Protein AF-G4MFT9-F1 (afdb_monomer_lite)

pLDDT: mean 71.08, std 18.22, range [37.6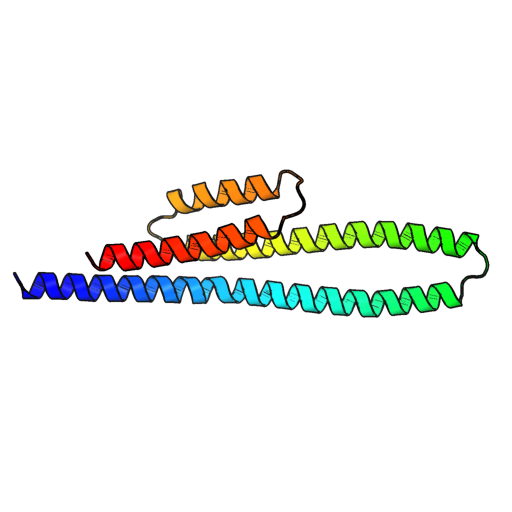6, 96.44]

Structure (mmCIF, N/CA/C/O backbone):
data_AF-G4MFT9-F1
#
_entry.id   AF-G4MFT9-F1
#
loop_
_atom_site.group_PDB
_atom_site.id
_atom_site.type_symbol
_atom_site.label_atom_id
_atom_site.label_alt_id
_atom_site.label_comp_id
_atom_site.label_asym_id
_atom_site.label_entity_id
_atom_site.label_seq_id
_atom_site.pdbx_PDB_ins_code
_atom_site.Cartn_x
_atom_site.Cartn_y
_atom_site.Cartn_z
_atom_site.occupancy
_atom_site.B_iso_or_equiv
_atom_site.auth_seq_id
_atom_site.auth_comp_id
_atom_site.auth_asym_id
_atom_site.auth_atom_id
_atom_site.pdbx_PDB_model_num
ATOM 1 N N . MET A 1 1 ? 21.597 -1.942 -51.784 1.00 54.66 1 MET A N 1
ATOM 2 C CA . MET A 1 1 ? 21.149 -0.752 -51.024 1.00 54.66 1 MET A CA 1
ATOM 3 C C . MET A 1 1 ? 19.691 -0.861 -50.571 1.00 54.66 1 MET A C 1
ATOM 5 O O . MET A 1 1 ? 19.443 -0.579 -49.413 1.00 54.66 1 MET A O 1
ATOM 9 N N . SER A 1 2 ? 18.749 -1.348 -51.395 1.00 59.94 2 SER A N 1
ATOM 10 C CA . SER A 1 2 ? 17.344 -1.551 -50.968 1.00 59.94 2 SER A CA 1
ATOM 11 C C . SER A 1 2 ? 17.140 -2.670 -49.922 1.00 59.94 2 SER A C 1
ATOM 13 O O . SER A 1 2 ? 16.338 -2.505 -49.010 1.00 59.94 2 SER A O 1
ATOM 15 N N . THR A 1 3 ? 17.911 -3.762 -49.975 1.00 60.91 3 THR A N 1
ATOM 16 C CA . THR A 1 3 ? 17.843 -4.862 -48.989 1.00 60.91 3 THR A CA 1
ATOM 17 C C . THR A 1 3 ? 18.332 -4.463 -47.596 1.00 60.91 3 THR A C 1
ATOM 19 O O . THR A 1 3 ? 17.705 -4.809 -46.607 1.00 60.91 3 THR A O 1
ATOM 22 N N . GLN A 1 4 ? 19.395 -3.663 -47.514 1.00 61.78 4 GLN A N 1
ATOM 23 C CA . GLN A 1 4 ? 19.980 -3.231 -46.241 1.00 61.78 4 GLN A CA 1
ATOM 24 C C . GLN A 1 4 ? 19.078 -2.231 -45.492 1.00 61.78 4 GLN A C 1
ATOM 26 O O . GLN A 1 4 ? 18.968 -2.296 -44.272 1.00 61.78 4 GLN A O 1
ATOM 31 N N . ALA A 1 5 ? 18.374 -1.356 -46.223 1.00 65.56 5 ALA A N 1
ATOM 32 C CA . ALA A 1 5 ? 17.348 -0.479 -45.652 1.00 65.56 5 ALA A CA 1
ATOM 33 C C . ALA A 1 5 ? 16.145 -1.279 -45.116 1.00 65.56 5 ALA A C 1
ATOM 35 O O . ALA A 1 5 ? 15.643 -0.995 -44.032 1.00 65.56 5 ALA A O 1
ATOM 36 N N . SER A 1 6 ? 15.730 -2.333 -45.829 1.00 66.19 6 SER A N 1
ATOM 37 C CA . SER A 1 6 ? 14.675 -3.242 -45.363 1.00 66.19 6 SER A CA 1
ATOM 38 C C . SER A 1 6 ? 15.087 -4.035 -44.116 1.00 66.19 6 SER A C 1
ATOM 40 O O . SER A 1 6 ? 14.259 -4.254 -43.238 1.00 66.19 6 SER A O 1
ATOM 42 N N . GLU A 1 7 ? 16.346 -4.465 -44.016 1.00 68.69 7 GLU A N 1
ATOM 43 C CA . GLU A 1 7 ? 16.869 -5.180 -42.842 1.00 68.69 7 GLU A CA 1
ATOM 44 C C . GLU A 1 7 ? 16.948 -4.280 -41.603 1.00 68.69 7 GLU A C 1
ATOM 46 O O . GLU A 1 7 ? 16.574 -4.714 -40.513 1.00 68.69 7 GLU A O 1
ATOM 51 N N . GLN A 1 8 ? 17.375 -3.021 -41.755 1.00 58.91 8 GLN A N 1
ATOM 52 C CA . GLN A 1 8 ? 17.398 -2.062 -40.645 1.00 58.91 8 GLN A CA 1
ATOM 53 C C . GLN A 1 8 ? 15.995 -1.714 -40.147 1.00 58.91 8 GLN A C 1
ATOM 55 O O . GLN A 1 8 ? 15.782 -1.665 -38.939 1.00 58.91 8 GLN A O 1
ATOM 60 N N . PHE A 1 9 ? 15.029 -1.559 -41.052 1.00 64.19 9 PHE A N 1
ATOM 61 C CA . PHE A 1 9 ? 13.630 -1.321 -40.697 1.00 64.19 9 PHE A CA 1
ATOM 62 C C . PHE A 1 9 ? 13.015 -2.495 -39.917 1.00 64.19 9 PHE A C 1
ATOM 64 O O . PHE A 1 9 ? 12.380 -2.307 -38.881 1.00 64.19 9 PHE A O 1
ATOM 71 N N . VAL A 1 10 ? 13.257 -3.732 -40.366 1.00 71.06 10 VAL A N 1
ATOM 72 C CA . VAL A 1 10 ? 12.796 -4.936 -39.653 1.00 71.06 10 VAL A CA 1
ATOM 73 C C . VAL A 1 10 ? 13.482 -5.075 -38.288 1.00 71.06 10 VAL A C 1
ATOM 75 O O . VAL A 1 10 ? 12.828 -5.423 -37.305 1.00 71.06 10 VAL A O 1
ATOM 78 N N . ALA A 1 11 ? 14.780 -4.773 -38.197 1.00 64.94 11 ALA A N 1
ATOM 79 C CA . ALA A 1 11 ? 15.509 -4.778 -36.930 1.00 64.94 11 ALA A CA 1
ATOM 80 C C . ALA A 1 11 ? 14.986 -3.711 -35.952 1.00 64.94 11 ALA A C 1
ATOM 82 O O . ALA A 1 11 ? 14.866 -3.992 -34.760 1.00 64.94 11 ALA A O 1
ATOM 83 N N . ALA A 1 12 ? 14.629 -2.524 -36.447 1.00 58.81 12 ALA A N 1
ATOM 84 C CA . ALA A 1 12 ? 14.072 -1.440 -35.644 1.00 58.81 12 ALA A CA 1
ATOM 85 C C . ALA A 1 12 ? 12.676 -1.785 -35.100 1.00 58.81 12 ALA A C 1
ATOM 87 O O . ALA A 1 12 ? 12.434 -1.637 -33.903 1.00 58.81 12 ALA A O 1
ATOM 88 N N . GLN A 1 13 ? 11.789 -2.350 -35.931 1.00 59.62 13 GLN A N 1
ATOM 89 C CA . GLN A 1 13 ? 10.484 -2.838 -35.465 1.00 59.62 13 GLN A CA 1
ATOM 90 C C . GLN A 1 13 ? 10.617 -3.926 -34.398 1.00 59.62 13 GLN A C 1
ATOM 92 O O . GLN A 1 13 ? 9.905 -3.907 -33.395 1.00 59.62 13 GLN A O 1
ATOM 97 N N . LYS A 1 14 ? 11.546 -4.867 -34.596 1.00 64.88 14 LYS A N 1
ATOM 98 C CA . LYS A 1 14 ? 11.808 -5.929 -33.624 1.00 64.88 14 LYS A CA 1
ATOM 99 C C . LYS A 1 14 ? 12.311 -5.360 -32.294 1.00 64.88 14 LYS A C 1
ATOM 101 O O . LYS A 1 14 ? 11.796 -5.747 -31.251 1.00 64.88 14 LYS A O 1
ATOM 106 N N . ALA A 1 15 ? 13.249 -4.415 -32.334 1.00 63.19 15 ALA A N 1
ATOM 107 C CA . ALA A 1 15 ? 13.767 -3.753 -31.140 1.00 63.19 15 ALA A CA 1
ATOM 108 C C . ALA A 1 15 ? 12.680 -2.956 -30.397 1.00 63.19 15 ALA A C 1
ATOM 110 O O . ALA A 1 15 ? 12.626 -2.992 -29.171 1.00 63.19 15 ALA A O 1
ATOM 111 N N . GLY A 1 16 ? 11.779 -2.285 -31.124 1.00 59.53 16 GLY A N 1
ATOM 112 C CA . GLY A 1 16 ? 10.623 -1.609 -30.530 1.00 59.53 16 GLY A CA 1
ATOM 113 C C . GLY A 1 16 ? 9.667 -2.584 -29.837 1.00 59.53 16 GLY A C 1
ATOM 114 O O . GLY A 1 16 ? 9.219 -2.325 -28.721 1.00 59.53 16 GLY A O 1
ATOM 115 N N . LEU A 1 17 ? 9.403 -3.741 -30.454 1.00 62.28 17 LEU A N 1
ATOM 116 C CA . LEU A 1 17 ? 8.569 -4.786 -29.857 1.00 62.28 17 LEU A CA 1
ATOM 117 C C . LEU A 1 17 ? 9.209 -5.369 -28.586 1.00 62.28 17 LEU A C 1
ATOM 119 O O . LEU A 1 17 ? 8.536 -5.519 -27.569 1.00 62.28 17 LEU A O 1
ATOM 123 N N . GLU A 1 18 ? 10.512 -5.660 -28.632 1.00 65.12 18 GLU A N 1
ATOM 124 C CA . GLU A 1 18 ? 11.291 -6.146 -27.485 1.00 65.12 18 GLU A CA 1
ATOM 125 C C . GLU A 1 18 ? 11.317 -5.123 -26.340 1.00 65.12 18 GLU A C 1
ATOM 127 O O . GLU A 1 18 ? 11.171 -5.507 -25.183 1.00 65.12 18 GLU A O 1
ATOM 132 N N . ALA A 1 19 ? 11.412 -3.825 -26.644 1.00 64.25 19 ALA A N 1
ATOM 133 C CA . ALA A 1 19 ? 11.349 -2.765 -25.639 1.00 64.25 19 ALA A CA 1
ATOM 134 C C . ALA A 1 19 ? 9.976 -2.695 -24.947 1.00 64.25 19 ALA A C 1
ATOM 136 O O . ALA A 1 19 ? 9.907 -2.571 -23.724 1.00 64.25 19 ALA A O 1
ATOM 137 N N . VAL A 1 20 ? 8.880 -2.820 -25.706 1.00 61.03 20 VAL A N 1
ATOM 138 C CA . VAL A 1 20 ? 7.518 -2.840 -25.147 1.00 61.03 20 VAL A CA 1
ATOM 139 C C . VAL A 1 20 ? 7.314 -4.065 -24.256 1.00 61.03 20 VAL A C 1
ATOM 141 O O . VAL A 1 20 ? 6.836 -3.928 -23.131 1.00 61.03 20 VAL A O 1
ATOM 144 N N . PHE A 1 21 ? 7.694 -5.259 -24.720 1.00 69.81 21 PHE A N 1
ATOM 145 C CA . PHE A 1 21 ? 7.557 -6.472 -23.911 1.00 69.81 21 PHE A CA 1
ATOM 146 C C . PHE A 1 21 ? 8.458 -6.449 -22.670 1.00 69.81 21 PHE A C 1
ATOM 148 O O . PHE A 1 21 ? 7.970 -6.773 -21.592 1.00 69.81 21 PHE A O 1
ATOM 155 N N . GLY A 1 22 ? 9.703 -5.973 -22.773 1.00 70.81 22 GLY A N 1
ATOM 156 C CA . GLY A 1 22 ? 10.597 -5.814 -21.619 1.00 70.81 22 GLY A CA 1
ATOM 157 C C . GLY A 1 22 ? 10.070 -4.816 -20.579 1.00 70.81 22 GLY A C 1
ATOM 158 O O . GLY A 1 22 ? 10.144 -5.066 -19.373 1.00 70.81 22 GLY A O 1
ATOM 159 N N . PHE A 1 23 ? 9.443 -3.721 -21.026 1.00 70.38 23 PHE A N 1
ATOM 160 C CA . PHE A 1 23 ? 8.735 -2.805 -20.128 1.00 70.38 23 PHE A CA 1
ATOM 161 C C . PHE A 1 23 ? 7.617 -3.528 -19.366 1.00 70.38 23 PHE A C 1
ATOM 163 O O . PHE A 1 23 ? 7.565 -3.451 -18.140 1.00 70.38 23 PHE A O 1
ATOM 170 N N . PHE A 1 24 ? 6.744 -4.262 -20.064 1.00 72.62 24 PHE A N 1
ATOM 171 C CA . PHE A 1 24 ? 5.648 -4.996 -19.423 1.00 72.62 24 PHE A CA 1
ATOM 172 C C . PHE A 1 24 ? 6.139 -6.086 -18.468 1.00 72.62 24 PHE A C 1
ATOM 174 O O . PHE A 1 24 ? 5.598 -6.207 -17.370 1.00 72.62 24 PHE A O 1
ATOM 181 N N . GLU A 1 25 ? 7.165 -6.847 -18.852 1.00 78.44 25 GLU A N 1
ATOM 182 C CA . GLU A 1 25 ? 7.783 -7.868 -17.999 1.00 78.44 25 GLU A CA 1
ATOM 183 C C . GLU A 1 25 ? 8.315 -7.273 -16.692 1.00 78.44 25 GLU A C 1
ATOM 185 O O . GLU A 1 25 ? 8.194 -7.892 -15.638 1.00 78.44 25 GLU A O 1
ATOM 190 N N . THR A 1 26 ? 8.837 -6.047 -16.741 1.00 75.44 26 THR A N 1
ATOM 191 C CA . THR A 1 26 ? 9.360 -5.344 -15.562 1.00 75.44 26 THR A CA 1
ATOM 192 C C . THR A 1 26 ? 8.263 -4.690 -14.728 1.00 75.44 26 THR A C 1
ATOM 194 O O . THR A 1 26 ? 8.317 -4.674 -13.501 1.00 75.44 26 THR A O 1
ATOM 197 N N . ALA A 1 27 ? 7.242 -4.139 -15.379 1.00 74.75 27 ALA A N 1
ATOM 198 C CA . ALA A 1 27 ? 6.222 -3.345 -14.711 1.00 74.75 27 ALA A CA 1
ATOM 199 C C . ALA A 1 27 ? 5.100 -4.204 -14.091 1.00 74.75 27 ALA A C 1
ATOM 201 O O . ALA A 1 27 ? 4.496 -3.805 -13.088 1.00 74.75 27 ALA A O 1
ATOM 202 N N . MET A 1 28 ? 4.836 -5.398 -14.640 1.00 85.50 28 MET A N 1
ATOM 203 C CA . MET A 1 28 ? 3.816 -6.322 -14.123 1.00 85.50 28 MET A CA 1
ATOM 204 C C . MET A 1 28 ? 4.052 -6.754 -12.668 1.00 85.50 28 MET A C 1
ATOM 206 O O . MET A 1 28 ? 3.111 -6.640 -11.880 1.00 85.50 28 MET A O 1
ATOM 210 N N . PRO A 1 29 ? 5.268 -7.152 -12.246 1.00 88.81 29 PRO A N 1
ATOM 211 C CA . PRO A 1 29 ? 5.559 -7.430 -10.838 1.00 88.81 29 PRO A CA 1
ATOM 212 C C . PRO A 1 29 ? 5.206 -6.268 -9.898 1.00 88.81 29 PRO A C 1
ATOM 214 O O . PRO A 1 29 ? 4.675 -6.481 -8.808 1.00 88.81 29 PRO A O 1
ATOM 217 N N . GLY A 1 30 ? 5.430 -5.020 -10.323 1.00 83.69 30 GLY A N 1
ATOM 218 C CA . GLY A 1 30 ? 5.016 -3.831 -9.573 1.00 83.69 30 GLY A CA 1
ATOM 219 C C . GLY A 1 30 ? 3.497 -3.748 -9.380 1.00 83.69 30 GLY A C 1
ATOM 220 O O . GLY A 1 30 ? 3.017 -3.466 -8.279 1.00 83.69 30 GLY A O 1
AT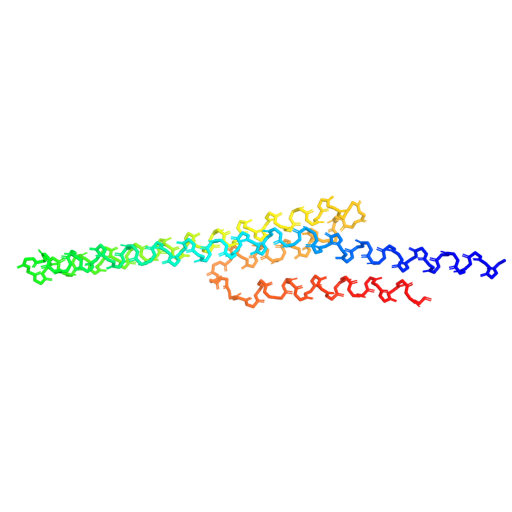OM 221 N N . MET A 1 31 ? 2.722 -4.053 -10.425 1.00 83.06 31 MET A N 1
ATOM 222 C CA . MET A 1 31 ? 1.258 -4.124 -10.334 1.00 83.06 31 MET A CA 1
ATOM 223 C C . MET A 1 31 ? 0.784 -5.258 -9.420 1.00 83.06 31 MET A C 1
ATOM 225 O O . MET A 1 31 ? -0.139 -5.056 -8.628 1.00 83.06 31 MET A O 1
ATOM 229 N N . GLU A 1 32 ? 1.413 -6.430 -9.492 1.00 90.62 32 GLU A N 1
ATOM 230 C CA . GLU A 1 32 ? 1.100 -7.567 -8.621 1.00 90.62 32 GLU A CA 1
ATOM 231 C C . GLU A 1 32 ? 1.321 -7.214 -7.147 1.00 90.62 32 GLU A C 1
ATOM 233 O O . GLU A 1 32 ? 0.424 -7.422 -6.327 1.00 90.62 32 GLU A O 1
ATOM 238 N N . ARG A 1 33 ? 2.453 -6.578 -6.820 1.00 93.56 33 ARG A N 1
ATOM 239 C CA . ARG A 1 33 ? 2.757 -6.096 -5.462 1.00 93.56 33 ARG A CA 1
ATOM 240 C C . ARG A 1 33 ? 1.727 -5.069 -4.973 1.00 93.56 33 ARG A C 1
ATOM 242 O O . ARG A 1 33 ? 1.318 -5.110 -3.813 1.00 93.56 33 ARG A O 1
ATOM 249 N N . LEU A 1 34 ? 1.254 -4.166 -5.839 1.00 85.81 34 LEU A N 1
ATOM 250 C CA . LEU A 1 34 ? 0.197 -3.203 -5.490 1.00 85.81 34 LEU A CA 1
ATOM 251 C C . LEU A 1 34 ? -1.150 -3.881 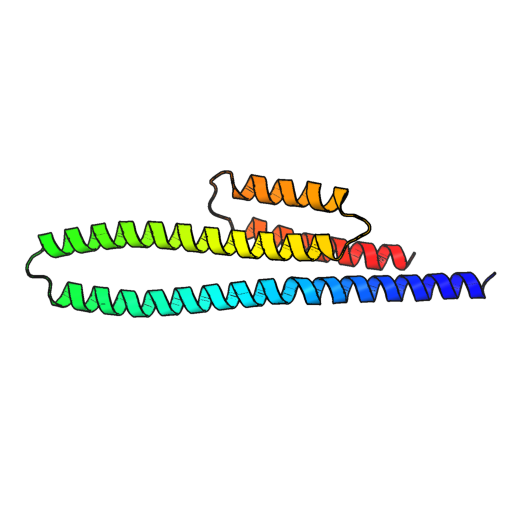-5.219 1.00 85.81 34 LEU A C 1
ATOM 253 O O . LEU A 1 34 ? -1.859 -3.510 -4.277 1.00 85.81 34 LEU A O 1
ATOM 257 N N . LEU A 1 35 ? -1.531 -4.861 -6.038 1.00 92.38 35 LEU A N 1
ATOM 258 C CA . LEU A 1 35 ? -2.747 -5.643 -5.818 1.00 92.38 35 LEU A CA 1
ATOM 259 C C . LEU A 1 35 ? -2.654 -6.431 -4.511 1.00 92.38 35 LEU A C 1
ATOM 261 O O . LEU A 1 35 ? -3.596 -6.417 -3.716 1.00 92.38 35 LEU A O 1
ATOM 265 N N . GLU A 1 36 ? -1.509 -7.062 -4.259 1.00 94.88 36 GLU A N 1
ATOM 266 C CA . GLU A 1 36 ? -1.249 -7.775 -3.016 1.00 94.88 36 GLU A CA 1
ATOM 267 C C . GLU A 1 36 ? -1.374 -6.843 -1.803 1.00 94.88 36 GLU A C 1
ATOM 269 O O . GLU A 1 36 ? -2.105 -7.161 -0.861 1.00 94.88 36 GLU A O 1
ATOM 274 N N . LEU A 1 37 ? -0.755 -5.659 -1.855 1.00 92.56 37 LEU A N 1
ATOM 275 C CA . LEU A 1 37 ? -0.854 -4.644 -0.805 1.00 92.56 37 LEU A CA 1
ATOM 276 C C . LEU A 1 37 ? -2.315 -4.261 -0.515 1.00 92.56 37 LEU A C 1
ATOM 278 O O . LEU A 1 37 ? -2.720 -4.194 0.647 1.00 92.56 37 LEU A O 1
ATOM 282 N N . ASN A 1 38 ? -3.132 -4.056 -1.553 1.00 89.75 38 ASN A N 1
ATOM 283 C CA . ASN A 1 38 ? -4.558 -3.750 -1.399 1.00 89.75 38 ASN A CA 1
ATOM 284 C C . ASN A 1 38 ? -5.325 -4.893 -0.727 1.00 89.75 38 ASN A C 1
ATOM 286 O O . ASN A 1 38 ? -6.105 -4.665 0.201 1.00 89.75 38 ASN A O 1
ATOM 290 N N . VAL A 1 39 ? -5.088 -6.134 -1.156 1.00 96.44 39 VAL A N 1
ATOM 291 C CA . VAL A 1 39 ? -5.724 -7.314 -0.557 1.00 96.44 39 VAL A CA 1
ATOM 292 C C . VAL A 1 39 ? -5.333 -7.454 0.914 1.00 96.44 39 VAL A C 1
ATOM 294 O O . VAL A 1 39 ? -6.196 -7.721 1.756 1.00 96.44 39 VAL A O 1
ATOM 297 N N . GLN A 1 40 ? -4.058 -7.250 1.249 1.00 95.56 40 GLN A N 1
ATOM 298 C CA . GLN A 1 40 ? -3.583 -7.277 2.631 1.00 95.56 40 GLN A CA 1
ATOM 299 C C . GLN A 1 40 ? -4.227 -6.161 3.470 1.00 95.56 40 GLN A C 1
ATOM 301 O O . GLN A 1 40 ? -4.715 -6.436 4.568 1.00 95.56 40 GLN A O 1
ATOM 306 N N . ALA A 1 41 ? -4.322 -4.937 2.942 1.00 92.69 41 ALA A N 1
ATOM 307 C CA . ALA A 1 41 ? -4.963 -3.809 3.620 1.00 92.69 41 ALA A CA 1
ATOM 308 C C . ALA A 1 41 ? -6.457 -4.059 3.897 1.00 92.69 41 ALA A C 1
ATOM 310 O O . ALA A 1 4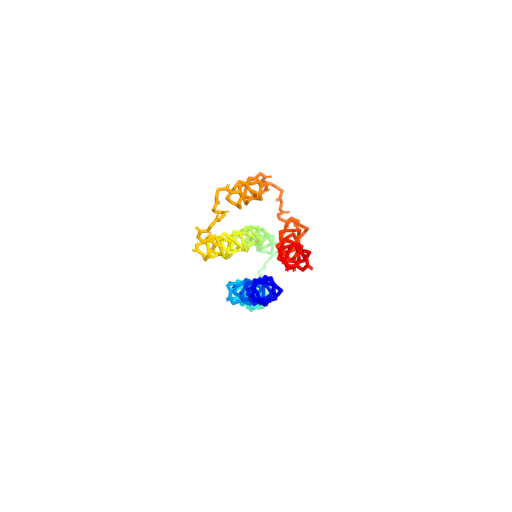1 ? -6.947 -3.775 4.995 1.00 92.69 41 ALA A O 1
ATOM 311 N N . VAL A 1 42 ? -7.181 -4.648 2.940 1.00 93.31 42 VAL A N 1
ATOM 312 C CA . VAL A 1 42 ? -8.592 -5.031 3.115 1.00 93.31 42 VAL A CA 1
ATOM 313 C C . VAL A 1 42 ? -8.734 -6.119 4.179 1.00 93.31 42 VAL A C 1
ATOM 315 O O . VAL A 1 42 ? -9.555 -5.984 5.088 1.00 93.31 42 VAL A O 1
ATOM 318 N N . LYS A 1 43 ? -7.917 -7.178 4.117 1.00 94.88 43 LYS A N 1
ATOM 319 C CA . LYS A 1 43 ? -7.930 -8.257 5.120 1.00 94.88 43 LYS A CA 1
ATOM 320 C C . LYS A 1 43 ? -7.649 -7.725 6.525 1.00 94.88 43 LYS A C 1
ATOM 322 O O . LYS A 1 43 ? -8.375 -8.068 7.461 1.00 94.88 43 LYS A O 1
ATOM 327 N N . ALA A 1 44 ? -6.641 -6.863 6.663 1.00 94.00 44 ALA A N 1
ATOM 328 C CA . ALA A 1 44 ? -6.314 -6.207 7.923 1.00 94.00 44 ALA A CA 1
ATOM 329 C C . ALA A 1 44 ? -7.504 -5.384 8.437 1.00 94.00 44 ALA A C 1
ATOM 331 O O . ALA A 1 44 ? -7.931 -5.581 9.572 1.00 94.00 44 ALA A O 1
ATOM 332 N N . SER A 1 45 ? -8.119 -4.569 7.575 1.00 90.38 45 SER A N 1
ATOM 333 C CA . SER A 1 45 ? -9.274 -3.734 7.934 1.00 90.38 45 SER A CA 1
ATOM 334 C C . SER A 1 45 ? -10.460 -4.559 8.446 1.00 90.38 45 SER A C 1
ATOM 336 O O . SER A 1 45 ? -11.089 -4.193 9.437 1.00 90.38 45 SER A O 1
ATOM 338 N N . VAL A 1 46 ? -10.760 -5.703 7.820 1.00 94.44 46 VAL A N 1
ATOM 339 C CA . VAL A 1 46 ? -11.834 -6.605 8.277 1.00 94.44 46 VAL A CA 1
ATOM 340 C C . VAL A 1 46 ? -11.515 -7.198 9.652 1.00 94.44 46 VAL A C 1
ATOM 342 O O . VAL A 1 46 ? -12.372 -7.194 10.540 1.00 94.44 46 VAL A O 1
ATOM 345 N N . SER A 1 47 ? -10.289 -7.689 9.850 1.00 93.38 47 SER A N 1
ATOM 346 C CA . SER A 1 47 ? -9.860 -8.266 11.130 1.00 93.38 47 SER A CA 1
ATOM 347 C C . SER A 1 47 ? -9.894 -7.236 12.262 1.00 93.38 47 SER A C 1
ATOM 349 O O . SER A 1 47 ? -10.346 -7.526 13.369 1.00 93.38 47 SER A O 1
ATOM 351 N N . GLU A 1 48 ? -9.448 -6.016 11.981 1.00 91.75 48 GLU A N 1
ATOM 352 C CA . GLU A 1 48 ? -9.430 -4.914 12.938 1.00 91.75 48 GLU A CA 1
ATOM 353 C C . GLU A 1 48 ? -10.838 -4.431 13.273 1.00 91.75 48 GLU A C 1
ATOM 355 O O . GLU A 1 48 ? -11.153 -4.274 14.448 1.00 91.75 48 GLU A O 1
ATOM 360 N N . ASN A 1 49 ? -11.717 -4.273 12.280 1.00 89.94 49 ASN A N 1
ATOM 361 C CA . ASN A 1 49 ? -13.112 -3.899 12.521 1.00 89.94 49 ASN A CA 1
ATOM 362 C C . ASN A 1 49 ? -13.831 -4.934 13.389 1.00 89.94 49 ASN A C 1
ATOM 364 O O . ASN A 1 49 ? -14.619 -4.564 14.258 1.00 89.94 49 ASN A O 1
ATOM 368 N N . ARG A 1 50 ? -13.531 -6.227 13.210 1.00 94.06 50 ARG A N 1
ATOM 369 C CA . ARG A 1 50 ? -14.037 -7.278 14.101 1.00 94.06 50 ARG A CA 1
ATOM 370 C C . ARG A 1 50 ? -13.544 -7.084 15.537 1.00 94.06 50 ARG A C 1
ATOM 372 O O . ARG A 1 50 ? -14.344 -7.195 16.461 1.00 94.06 50 ARG A O 1
ATOM 379 N N . ALA A 1 51 ? -12.256 -6.801 15.731 1.00 92.50 51 ALA A N 1
ATOM 380 C CA . ALA A 1 51 ? -11.691 -6.558 17.059 1.00 92.50 51 ALA A CA 1
ATOM 381 C C . ALA A 1 51 ? -12.303 -5.312 17.722 1.00 92.50 51 ALA A C 1
ATOM 383 O O . ALA A 1 51 ? -12.737 -5.386 18.869 1.00 92.50 51 ALA A O 1
ATOM 384 N N . VAL A 1 52 ? -12.432 -4.210 16.977 1.00 93.50 52 VAL A N 1
ATOM 385 C CA . VAL A 1 52 ? -13.070 -2.971 17.445 1.00 93.50 52 VAL A CA 1
ATOM 386 C C . VAL A 1 52 ? -14.531 -3.214 17.812 1.00 93.50 52 VAL A C 1
ATOM 388 O O . VAL A 1 52 ? -14.967 -2.770 18.867 1.00 93.50 52 VAL A O 1
ATOM 391 N N . ALA A 1 53 ? -15.291 -3.957 17.001 1.00 93.94 53 ALA A N 1
ATOM 392 C CA . ALA A 1 53 ? -16.682 -4.285 17.314 1.00 93.94 53 ALA A CA 1
ATOM 393 C C . ALA A 1 53 ? -16.808 -5.072 18.629 1.00 93.94 53 ALA A C 1
ATOM 395 O O . ALA A 1 53 ? -17.679 -4.775 19.444 1.00 93.94 53 ALA A O 1
ATOM 396 N N . LEU A 1 54 ? -15.915 -6.038 18.870 1.00 93.88 54 LEU A N 1
ATOM 397 C CA . LEU A 1 54 ? -15.869 -6.768 20.140 1.00 93.88 54 LEU A CA 1
ATOM 398 C C . LEU A 1 54 ? -15.481 -5.856 21.312 1.00 93.88 54 LEU A C 1
ATOM 400 O O . LEU A 1 54 ? -16.023 -6.007 22.403 1.00 93.88 54 LEU A O 1
ATOM 404 N N . GLU A 1 55 ? -14.569 -4.909 21.109 1.00 92.75 55 GLU A N 1
ATOM 405 C CA . GLU A 1 55 ? -14.162 -3.956 22.146 1.00 92.75 55 GLU A CA 1
ATOM 406 C C . GLU A 1 55 ? -15.292 -2.973 22.490 1.00 92.75 55 GLU A C 1
ATOM 408 O O . GLU A 1 55 ? -15.542 -2.723 23.666 1.00 92.75 55 GLU A O 1
ATOM 413 N N . VAL A 1 56 ? -16.050 -2.508 21.489 1.00 92.81 56 VAL A N 1
ATOM 414 C CA . VAL A 1 56 ? -17.260 -1.688 21.680 1.00 92.81 56 VAL A CA 1
ATOM 415 C C . VAL A 1 56 ? -18.320 -2.442 22.484 1.00 92.81 56 VAL A C 1
ATOM 417 O O . VAL A 1 56 ? -18.890 -1.875 23.410 1.00 92.81 56 VAL A O 1
ATOM 420 N N . LEU A 1 57 ? -18.576 -3.717 22.171 1.00 93.75 57 LEU A N 1
ATOM 421 C CA . LEU A 1 57 ? -19.563 -4.531 22.896 1.00 93.75 57 LEU A CA 1
ATOM 422 C C . LEU A 1 57 ? -19.177 -4.793 24.361 1.00 93.75 57 LEU A C 1
ATOM 424 O O . LEU A 1 57 ? -20.053 -5.034 25.187 1.00 93.75 57 LEU A O 1
ATOM 428 N N . ASN A 1 58 ? -17.882 -4.746 24.681 1.00 92.50 58 ASN A N 1
ATOM 429 C CA . ASN A 1 58 ? -17.354 -4.947 26.032 1.00 92.50 58 ASN A CA 1
ATOM 430 C C . ASN A 1 58 ? -17.093 -3.631 26.788 1.00 92.50 58 ASN A C 1
ATOM 432 O O . ASN A 1 58 ? -16.610 -3.662 27.925 1.00 92.50 58 ASN A O 1
ATOM 436 N N . ALA A 1 59 ? -17.373 -2.481 26.170 1.00 91.06 59 ALA A N 1
ATOM 437 C CA . ALA A 1 59 ? -17.164 -1.176 26.777 1.00 91.06 59 ALA A CA 1
ATOM 438 C C . ALA A 1 59 ? -18.065 -1.001 28.008 1.00 91.06 59 ALA A C 1
ATOM 440 O O . ALA A 1 59 ? -19.267 -1.263 27.967 1.00 91.06 59 ALA A O 1
ATOM 441 N N . LYS A 1 60 ? -17.471 -0.563 29.122 1.00 89.31 60 LYS A N 1
ATOM 442 C CA . LYS A 1 60 ? -18.163 -0.466 30.419 1.00 89.31 60 LYS A CA 1
ATOM 443 C C . LYS A 1 60 ? -18.885 0.866 30.607 1.00 89.31 60 LYS A C 1
ATOM 445 O O . LYS A 1 60 ? -19.832 0.945 31.384 1.00 89.31 60 LYS A O 1
ATOM 450 N N . ASP A 1 61 ? -18.430 1.897 29.904 1.00 93.00 61 ASP A N 1
ATOM 451 C CA . ASP A 1 61 ? -18.901 3.272 30.033 1.00 93.00 61 ASP A CA 1
ATOM 452 C C . ASP A 1 61 ? -18.553 4.106 28.783 1.00 93.00 61 ASP A C 1
ATOM 454 O O . ASP A 1 61 ? -17.775 3.694 27.918 1.00 93.00 61 ASP A O 1
ATOM 458 N N . LEU A 1 62 ? -19.126 5.310 28.691 1.00 90.94 62 LEU A N 1
ATOM 459 C CA . LEU A 1 62 ? -18.886 6.237 27.579 1.00 90.94 62 LEU A CA 1
ATOM 460 C C . LEU A 1 62 ? -17.427 6.711 27.485 1.00 90.94 62 LEU A C 1
ATOM 462 O O . LEU A 1 62 ? -16.955 6.980 26.382 1.00 90.94 62 LEU A O 1
ATOM 466 N N . GLN A 1 63 ? -16.705 6.805 28.604 1.00 93.06 63 GLN A N 1
ATOM 467 C CA . GLN A 1 63 ? -15.308 7.237 28.605 1.00 93.06 63 GLN A CA 1
ATOM 468 C C . GLN A 1 63 ? -14.429 6.202 27.886 1.00 93.06 63 GLN A C 1
ATOM 470 O O . GLN A 1 63 ? -13.631 6.572 27.023 1.00 93.06 63 GLN A O 1
ATOM 475 N N . SER A 1 64 ? -14.657 4.909 28.131 1.00 91.56 64 SER A N 1
ATOM 476 C CA . SER A 1 64 ? -13.958 3.818 27.443 1.00 91.56 64 SER A CA 1
ATOM 477 C C . SER A 1 64 ? -14.184 3.820 25.919 1.00 91.56 64 SER A C 1
ATOM 479 O O . SER A 1 64 ? -13.262 3.528 25.152 1.00 91.56 64 SER A O 1
ATOM 481 N N . LEU A 1 65 ? -15.366 4.245 25.449 1.00 93.44 65 LEU A N 1
ATOM 482 C CA . LEU A 1 65 ? -15.665 4.406 24.017 1.00 93.44 65 LEU A CA 1
ATOM 483 C C . LEU A 1 65 ? -14.952 5.614 23.388 1.00 93.44 65 LEU A C 1
ATOM 485 O O . LEU A 1 65 ? -14.498 5.540 22.241 1.00 93.44 65 LEU A O 1
ATOM 489 N N . VAL A 1 66 ? -14.823 6.723 24.121 1.00 94.25 66 VAL A N 1
ATOM 490 C CA . VAL A 1 66 ? -14.057 7.897 23.666 1.00 94.25 66 VAL A CA 1
ATOM 491 C C . VAL A 1 66 ? -12.574 7.545 23.537 1.00 94.25 66 VAL A C 1
ATOM 493 O O . VAL A 1 66 ? -11.954 7.847 22.515 1.00 94.25 66 VAL A O 1
ATOM 496 N N . GLU A 1 67 ? -12.015 6.842 24.522 1.00 94.25 67 GLU A N 1
ATOM 497 C CA . GLU A 1 67 ? -10.632 6.354 24.481 1.00 94.25 67 GLU A CA 1
ATOM 498 C C . GLU A 1 67 ? -10.399 5.375 23.321 1.00 94.25 67 GLU A C 1
ATOM 500 O O . GLU A 1 67 ? -9.378 5.453 22.632 1.00 94.25 67 GLU A O 1
ATOM 505 N N . LEU A 1 68 ? -11.355 4.479 23.052 1.00 93.69 68 LEU A N 1
ATOM 506 C CA . LEU A 1 68 ? -11.321 3.595 21.885 1.00 93.69 68 LEU A CA 1
ATOM 507 C C . LEU A 1 68 ? -11.328 4.385 20.568 1.00 93.69 68 LEU A C 1
ATOM 509 O O . LEU A 1 68 ? -10.514 4.120 19.685 1.00 93.69 68 LEU A O 1
ATOM 513 N N . THR A 1 69 ? -12.184 5.401 20.452 1.00 90.50 69 THR A N 1
ATOM 514 C CA . THR A 1 69 ? -12.272 6.254 19.256 1.00 90.50 69 THR A CA 1
ATOM 515 C C . THR A 1 69 ? -10.961 7.002 19.000 1.00 90.50 69 THR A C 1
ATOM 517 O O . THR A 1 69 ? -10.475 7.040 17.867 1.00 90.50 69 THR A O 1
ATOM 520 N N . LEU A 1 70 ? -10.341 7.553 20.049 1.00 94.00 70 LEU A N 1
ATOM 521 C CA . LEU A 1 70 ? -9.045 8.232 19.954 1.00 94.00 70 LEU A CA 1
ATOM 522 C C . LEU A 1 70 ? -7.925 7.271 19.535 1.00 94.00 70 LEU A C 1
ATOM 524 O O . LEU A 1 70 ? -7.143 7.600 18.636 1.00 94.00 70 LEU A O 1
ATOM 528 N N . ARG A 1 71 ? -7.869 6.071 20.132 1.00 93.25 71 ARG A N 1
ATOM 529 C CA . ARG A 1 71 ? -6.909 5.025 19.740 1.00 93.25 71 ARG A CA 1
ATOM 530 C C . ARG A 1 71 ? -7.099 4.616 18.281 1.00 93.25 71 ARG A C 1
ATOM 532 O O . ARG A 1 71 ? -6.116 4.554 17.540 1.00 93.25 71 ARG A O 1
ATOM 539 N N . GLN A 1 72 ? -8.340 4.422 17.836 1.00 93.94 72 GLN A N 1
ATOM 540 C CA . GLN A 1 72 ? -8.629 4.065 16.450 1.00 93.94 72 GLN A CA 1
ATOM 541 C C . GLN A 1 72 ? -8.248 5.187 15.479 1.00 93.94 72 GLN A C 1
ATOM 543 O O . GLN A 1 72 ? -7.660 4.918 14.432 1.00 93.94 72 GLN A O 1
ATOM 548 N N . ALA A 1 73 ? -8.506 6.449 15.827 1.00 90.25 73 ALA A N 1
ATOM 549 C CA . ALA A 1 73 ? -8.104 7.590 15.009 1.00 90.25 73 ALA A CA 1
ATOM 550 C C . ALA A 1 73 ? -6.576 7.659 14.836 1.00 90.25 73 ALA A C 1
ATOM 552 O O . ALA A 1 73 ? -6.083 7.877 13.727 1.00 90.25 73 ALA A O 1
ATOM 553 N N . GLN A 1 74 ? -5.811 7.431 15.908 1.00 89.12 74 GLN A N 1
ATOM 554 C CA . GLN A 1 74 ? -4.348 7.364 15.838 1.00 89.12 74 GLN A CA 1
ATOM 555 C C . GLN A 1 74 ? -3.861 6.167 15.009 1.00 89.12 74 GLN A C 1
ATOM 557 O O . GLN A 1 74 ? -2.963 6.323 14.179 1.00 89.12 74 GLN A O 1
ATOM 562 N N . ALA A 1 75 ? -4.459 4.989 15.200 1.00 90.75 75 ALA A N 1
ATOM 563 C CA . ALA A 1 75 ? -4.119 3.789 14.441 1.00 90.75 75 ALA A CA 1
ATOM 564 C C . ALA A 1 75 ? -4.393 3.977 12.941 1.00 90.75 75 ALA A C 1
ATOM 566 O O . ALA A 1 75 ? -3.528 3.684 12.118 1.00 90.75 75 ALA A O 1
ATOM 567 N N . ASN A 1 76 ? -5.548 4.540 12.581 1.00 85.25 76 ASN A N 1
ATOM 568 C CA . ASN A 1 76 ? -5.922 4.805 11.192 1.00 85.25 76 ASN A CA 1
ATOM 569 C C . ASN A 1 76 ? -4.938 5.760 10.506 1.00 85.25 76 ASN A C 1
ATOM 571 O O . ASN A 1 76 ? -4.531 5.499 9.376 1.00 85.25 76 ASN A O 1
ATOM 575 N N . LYS A 1 77 ? -4.486 6.819 11.195 1.00 85.38 77 LYS A N 1
ATOM 576 C CA . LYS A 1 77 ? -3.454 7.725 10.659 1.00 85.38 77 LYS A CA 1
ATOM 577 C C . LYS A 1 77 ? -2.163 6.979 10.315 1.00 85.38 77 LYS A C 1
ATOM 579 O O . LYS A 1 77 ? -1.650 7.131 9.209 1.00 85.38 77 LYS A O 1
ATOM 584 N N . LYS A 1 78 ? -1.665 6.140 11.231 1.00 86.56 78 LYS A N 1
ATOM 585 C CA . LYS A 1 78 ? -0.446 5.343 11.006 1.00 86.56 78 LYS A CA 1
ATOM 586 C C . LYS A 1 78 ? -0.610 4.352 9.851 1.00 86.56 78 LYS A C 1
ATOM 588 O O . LYS A 1 78 ? 0.311 4.204 9.056 1.00 86.56 78 LYS A O 1
ATOM 593 N N . LYS A 1 79 ? -1.778 3.711 9.726 1.00 87.12 79 LYS A N 1
ATOM 594 C CA . LYS A 1 79 ? -2.075 2.770 8.630 1.00 87.12 79 LYS A CA 1
ATOM 595 C C . LYS A 1 79 ? -2.066 3.452 7.271 1.00 87.12 79 LYS A C 1
ATOM 597 O O . LYS A 1 79 ? -1.431 2.949 6.355 1.00 87.12 79 LYS A O 1
ATOM 602 N N . VAL A 1 80 ? -2.717 4.611 7.154 1.00 84.31 80 VAL A N 1
ATOM 603 C CA . VAL A 1 80 ? -2.732 5.385 5.904 1.00 84.31 80 VAL A CA 1
ATOM 604 C C . VAL A 1 80 ? -1.315 5.808 5.519 1.00 84.31 80 VAL A C 1
ATOM 606 O O . VAL A 1 80 ? -0.914 5.628 4.374 1.00 84.31 80 VAL A O 1
ATOM 609 N N . GLN A 1 81 ? -0.528 6.308 6.475 1.00 82.06 81 GLN A N 1
ATOM 610 C CA . GLN A 1 81 ? 0.866 6.672 6.221 1.00 82.06 81 GLN A CA 1
ATOM 611 C C . GLN A 1 81 ? 1.706 5.464 5.776 1.00 82.06 81 GLN A C 1
ATOM 613 O O . GLN A 1 81 ? 2.474 5.566 4.823 1.00 82.06 81 GLN A O 1
ATOM 618 N N . ALA A 1 82 ? 1.558 4.318 6.446 1.00 86.06 82 ALA A N 1
ATOM 619 C CA . ALA A 1 82 ? 2.276 3.097 6.096 1.00 86.06 82 ALA A CA 1
ATOM 620 C C . ALA A 1 82 ? 1.878 2.571 4.711 1.00 86.06 82 ALA A C 1
ATOM 622 O O . ALA A 1 82 ? 2.757 2.205 3.939 1.00 86.06 82 ALA A O 1
ATOM 623 N N . TYR A 1 83 ? 0.584 2.585 4.379 1.00 84.25 83 TYR A N 1
ATOM 624 C CA . TYR A 1 83 ? 0.085 2.196 3.062 1.00 84.25 83 TYR A CA 1
ATOM 625 C C . TYR A 1 83 ? 0.728 3.040 1.956 1.00 84.25 83 TYR A C 1
ATOM 627 O O . TYR A 1 83 ? 1.287 2.488 1.014 1.00 84.25 83 TYR A O 1
ATOM 635 N N . TRP A 1 84 ? 0.740 4.369 2.103 1.00 80.50 84 TRP A N 1
ATOM 636 C CA . TRP A 1 84 ? 1.355 5.251 1.107 1.00 80.50 84 TRP A CA 1
ATOM 637 C C . TRP A 1 84 ? 2.868 5.091 0.998 1.00 80.50 84 TRP A C 1
ATOM 639 O O . TRP A 1 84 ? 3.401 5.149 -0.107 1.00 80.50 84 TRP A O 1
ATOM 649 N N . ARG A 1 85 ? 3.557 4.837 2.115 1.00 82.25 85 ARG A N 1
ATOM 650 C CA . ARG A 1 85 ? 4.981 4.490 2.086 1.00 82.25 85 ARG A CA 1
ATOM 651 C C . ARG A 1 85 ? 5.221 3.218 1.268 1.00 82.25 85 ARG A C 1
ATOM 653 O O . ARG A 1 85 ? 6.090 3.229 0.409 1.00 82.25 85 ARG A O 1
ATOM 660 N N . HIS A 1 86 ? 4.426 2.169 1.481 1.00 82.56 86 HIS A N 1
ATOM 661 C CA . HIS A 1 86 ? 4.553 0.918 0.727 1.00 82.56 86 HIS A CA 1
ATOM 662 C C . HIS A 1 86 ? 4.229 1.081 -0.762 1.00 82.56 86 HIS A C 1
ATOM 664 O O . HIS A 1 86 ? 4.923 0.517 -1.600 1.00 82.56 86 HIS A O 1
ATOM 670 N N . VAL A 1 87 ? 3.233 1.899 -1.114 1.00 81.12 87 VAL A N 1
ATOM 671 C CA . VAL A 1 87 ? 2.981 2.269 -2.518 1.00 81.12 87 VAL A CA 1
ATOM 672 C C . VAL A 1 87 ? 4.208 2.956 -3.130 1.00 81.12 87 VAL A C 1
ATOM 674 O O . VAL A 1 87 ? 4.601 2.621 -4.246 1.00 81.12 87 VAL A O 1
ATOM 677 N N . GLY A 1 88 ? 4.826 3.889 -2.399 1.00 72.44 88 GLY A N 1
ATOM 678 C CA . GLY A 1 88 ? 6.053 4.563 -2.827 1.00 72.44 88 GLY A CA 1
ATOM 679 C C . GLY A 1 88 ? 7.228 3.601 -3.023 1.00 72.44 88 GLY A C 1
ATOM 680 O O . GLY A 1 88 ? 7.891 3.667 -4.053 1.00 72.44 88 GLY A O 1
ATOM 681 N N . GLU A 1 89 ? 7.446 2.676 -2.084 1.00 80.50 89 GLU A N 1
ATOM 682 C CA . GLU A 1 89 ? 8.482 1.633 -2.172 1.00 80.50 89 GLU A CA 1
ATOM 683 C C . GLU A 1 89 ? 8.307 0.773 -3.433 1.00 80.50 89 GLU A C 1
ATOM 685 O O . GLU A 1 89 ? 9.249 0.638 -4.211 1.00 80.50 89 GLU A O 1
ATOM 690 N N . ILE A 1 90 ? 7.087 0.293 -3.707 1.00 81.44 90 ILE A N 1
ATOM 691 C CA . ILE A 1 90 ? 6.798 -0.507 -4.908 1.00 81.44 90 ILE A CA 1
ATOM 692 C C . ILE A 1 90 ? 7.082 0.290 -6.188 1.00 81.44 90 ILE A C 1
ATOM 694 O O . ILE A 1 90 ? 7.668 -0.237 -7.137 1.00 81.44 90 ILE A O 1
ATOM 698 N N . ALA A 1 91 ? 6.682 1.563 -6.231 1.00 76.62 91 ALA A N 1
ATOM 699 C CA . ALA A 1 91 ? 6.919 2.421 -7.388 1.00 76.62 91 ALA A CA 1
ATOM 700 C C . ALA A 1 91 ? 8.420 2.666 -7.623 1.00 76.62 91 ALA A C 1
ATOM 702 O O . ALA A 1 91 ? 8.880 2.609 -8.766 1.00 76.62 91 ALA A O 1
ATOM 703 N N . MET A 1 92 ? 9.186 2.901 -6.553 1.00 74.06 92 MET A N 1
ATOM 704 C CA . MET A 1 92 ? 10.636 3.093 -6.626 1.00 74.06 92 MET A CA 1
ATOM 705 C C . MET A 1 92 ? 11.356 1.822 -7.080 1.00 74.06 92 MET A C 1
ATOM 707 O O . MET A 1 92 ? 12.196 1.899 -7.975 1.00 74.06 92 MET A O 1
ATOM 711 N N . GLU A 1 93 ? 11.009 0.661 -6.523 1.00 79.62 93 GLU A N 1
ATOM 712 C CA . GLU A 1 93 ? 11.581 -0.629 -6.929 1.00 79.62 93 GLU A CA 1
ATOM 713 C C . GLU A 1 93 ? 11.304 -0.922 -8.406 1.00 79.62 93 GLU A C 1
ATOM 715 O O . GLU A 1 93 ? 12.233 -1.196 -9.161 1.00 79.62 93 GLU A O 1
ATOM 720 N N . THR A 1 94 ? 10.054 -0.753 -8.848 1.00 77.50 94 THR A N 1
ATOM 721 C CA . THR A 1 94 ? 9.658 -0.986 -10.248 1.00 77.50 94 THR A CA 1
ATOM 722 C C . THR A 1 94 ? 10.392 -0.039 -11.206 1.00 77.50 94 THR A C 1
ATOM 724 O O . THR A 1 94 ? 10.861 -0.449 -12.266 1.00 77.50 94 THR A O 1
ATOM 727 N N . SER A 1 95 ? 10.538 1.236 -10.829 1.00 67.06 95 SER A N 1
ATOM 728 C CA . SER A 1 95 ? 11.268 2.223 -11.636 1.00 67.06 95 SER A CA 1
ATOM 729 C C . SER A 1 95 ? 12.763 1.903 -11.713 1.00 67.06 95 SER A C 1
ATOM 731 O O . SER A 1 95 ? 13.370 2.032 -12.773 1.00 67.06 95 SER A O 1
ATOM 733 N N . SER A 1 96 ? 13.354 1.459 -10.602 1.00 74.62 96 SER A N 1
ATOM 734 C CA . SER A 1 96 ? 14.756 1.039 -10.536 1.00 74.62 96 SER A CA 1
ATOM 735 C C . SER A 1 96 ? 15.021 -0.181 -11.424 1.00 74.62 96 SER A C 1
ATOM 737 O O . SER A 1 96 ? 15.986 -0.192 -12.189 1.00 74.62 96 SER A O 1
ATOM 739 N N . GLU A 1 97 ? 14.133 -1.181 -11.383 1.00 77.25 97 GLU A N 1
ATOM 740 C CA . GLU A 1 97 ? 14.195 -2.358 -12.257 1.00 77.25 97 GLU A CA 1
ATOM 741 C C . GLU A 1 97 ? 14.102 -1.951 -13.740 1.00 77.25 97 GLU A C 1
ATOM 743 O O . GLU A 1 97 ? 14.879 -2.439 -14.563 1.00 77.25 97 GLU A O 1
ATOM 748 N N . LEU A 1 98 ? 13.230 -0.994 -14.080 1.00 69.94 98 LEU A N 1
ATOM 749 C CA . LEU A 1 98 ? 13.084 -0.505 -15.453 1.00 69.94 98 LEU A CA 1
ATOM 750 C C . LEU A 1 98 ? 14.337 0.233 -15.953 1.00 69.94 98 LEU A C 1
ATOM 752 O O . LEU A 1 98 ? 14.787 0.013 -17.080 1.00 69.94 98 LEU A O 1
ATOM 756 N N . VAL A 1 99 ? 14.938 1.078 -15.110 1.00 67.69 99 VAL A N 1
ATOM 757 C CA . VAL A 1 99 ? 16.197 1.771 -15.427 1.00 67.69 99 VAL A CA 1
ATOM 758 C C . VAL A 1 99 ? 17.339 0.771 -15.621 1.00 67.69 99 VAL A C 1
ATOM 760 O O . VAL A 1 99 ? 18.127 0.922 -16.553 1.00 67.69 99 VAL A O 1
ATOM 763 N N . ALA A 1 100 ? 17.414 -0.277 -14.796 1.00 70.44 100 ALA A N 1
ATOM 764 C CA . ALA A 1 100 ? 18.448 -1.305 -14.907 1.00 70.44 100 ALA A CA 1
ATOM 765 C C . ALA A 1 100 ? 18.373 -2.093 -16.229 1.00 70.44 100 ALA A C 1
ATOM 767 O O . ALA A 1 100 ? 19.411 -2.492 -16.765 1.00 70.44 100 ALA A O 1
ATOM 768 N N . GLN A 1 101 ? 17.169 -2.295 -16.777 1.00 65.81 101 GLN A N 1
ATOM 769 C CA . GLN A 1 101 ? 16.986 -2.934 -18.083 1.00 65.81 101 GLN A CA 1
ATOM 770 C C . GLN A 1 101 ? 17.283 -1.990 -19.262 1.00 65.81 101 GLN A C 1
ATOM 772 O O . GLN A 1 101 ? 17.735 -2.438 -20.317 1.00 65.81 101 GLN A O 1
ATOM 777 N N . SER A 1 102 ? 17.129 -0.675 -19.080 1.00 59.56 102 SER A N 1
ATOM 778 C CA . SER A 1 102 ? 17.463 0.351 -20.076 1.00 59.56 102 SER A CA 1
ATOM 779 C C . SER A 1 102 ? 18.947 0.749 -20.018 1.00 59.56 102 SER A C 1
ATOM 781 O O . SER A 1 102 ? 19.305 1.886 -19.719 1.00 59.56 102 SER A O 1
ATOM 783 N N . GLN A 1 103 ? 19.863 -0.168 -20.348 1.00 52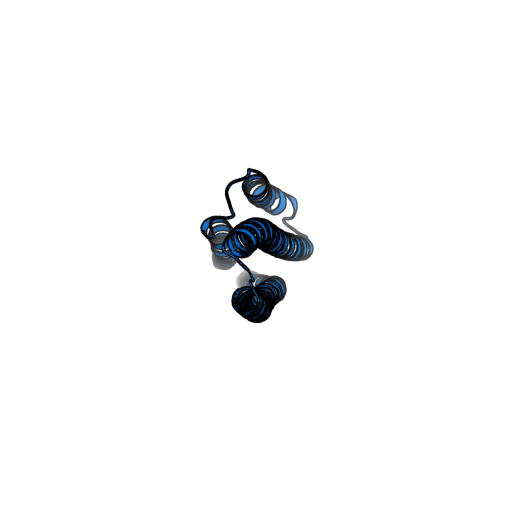.91 103 GLN A N 1
ATOM 784 C CA . GLN A 1 103 ? 21.320 0.091 -20.344 1.00 52.91 103 GLN A CA 1
ATOM 785 C C . GLN A 1 103 ? 21.794 1.225 -21.290 1.00 52.91 103 GLN A C 1
ATOM 787 O O . GLN A 1 103 ? 22.986 1.524 -21.320 1.00 52.91 103 GLN A O 1
ATOM 792 N N . LYS A 1 104 ? 20.909 1.871 -22.070 1.00 52.09 104 LYS A N 1
ATOM 793 C CA . LYS A 1 104 ? 21.269 2.891 -23.077 1.00 52.09 104 LYS A CA 1
ATOM 794 C C . LYS A 1 104 ? 20.765 4.317 -22.816 1.00 52.09 104 LYS A C 1
ATOM 796 O O . LYS A 1 104 ? 21.277 5.224 -23.461 1.00 52.09 104 LYS A O 1
ATOM 801 N N . HIS A 1 105 ? 19.846 4.547 -21.873 1.00 47.44 105 HIS A N 1
ATOM 802 C CA . HIS A 1 105 ? 19.277 5.885 -21.610 1.00 47.44 105 HIS A CA 1
ATOM 803 C C . HIS A 1 105 ? 19.051 6.159 -20.110 1.00 47.44 105 HIS A C 1
ATOM 805 O O . HIS A 1 105 ? 18.064 6.776 -19.715 1.00 47.44 105 HIS A O 1
ATOM 811 N N . VAL A 1 106 ? 19.972 5.685 -19.264 1.00 45.59 106 VAL A N 1
ATOM 812 C CA . VAL A 1 106 ? 19.893 5.793 -17.795 1.00 45.59 106 VAL A CA 1
ATOM 813 C C . VAL A 1 106 ? 19.797 7.253 -17.326 1.00 45.59 106 VAL A C 1
ATOM 815 O O . VAL A 1 106 ? 18.935 7.570 -16.512 1.00 45.59 106 VAL A O 1
ATOM 818 N N . ASP A 1 107 ? 20.608 8.162 -17.874 1.00 41.91 107 ASP A N 1
ATOM 819 C CA . ASP A 1 107 ? 20.706 9.542 -17.367 1.00 41.91 107 ASP A CA 1
ATOM 820 C C . ASP A 1 107 ? 19.440 10.386 -17.602 1.00 41.91 107 ASP A C 1
ATOM 822 O O . ASP A 1 107 ? 19.097 11.245 -16.787 1.00 41.91 107 ASP A O 1
ATOM 826 N N . GLU A 1 108 ? 18.712 10.135 -18.691 1.00 46.75 108 GLU A N 1
ATOM 827 C CA . GLU A 1 108 ? 17.523 10.913 -19.062 1.00 46.75 108 GLU A CA 1
ATOM 828 C C . GLU A 1 108 ? 16.274 10.422 -18.306 1.00 46.75 108 GLU A C 1
ATOM 830 O O . GLU A 1 108 ? 15.495 11.232 -17.798 1.00 46.75 108 GLU A O 1
ATOM 835 N N . TYR A 1 109 ? 16.159 9.104 -18.094 1.00 44.44 109 TYR A N 1
ATOM 836 C CA . TYR A 1 109 ? 15.088 8.489 -17.298 1.00 44.44 109 TYR A CA 1
ATOM 837 C C . TYR A 1 109 ? 15.243 8.728 -15.787 1.00 44.44 109 TYR A C 1
ATOM 839 O O . TYR A 1 109 ? 14.247 8.951 -15.091 1.00 44.44 109 TYR A O 1
ATOM 847 N N . VAL A 1 110 ? 16.478 8.731 -15.266 1.00 42.88 110 VAL A N 1
ATOM 848 C CA . VAL A 1 110 ? 16.779 9.031 -13.850 1.00 42.88 110 VAL A CA 1
ATOM 849 C C . VAL A 1 110 ? 16.426 10.482 -13.508 1.00 42.88 110 VAL A C 1
ATOM 851 O O . VAL A 1 110 ? 15.909 10.760 -12.423 1.00 42.88 110 VAL A O 1
ATOM 854 N N . ARG A 1 111 ? 16.632 11.419 -14.445 1.00 48.31 111 ARG A N 1
ATOM 855 C CA . ARG A 1 111 ? 16.280 12.830 -14.240 1.00 48.31 111 ARG A CA 1
ATOM 856 C C . ARG A 1 111 ? 14.767 13.056 -14.199 1.00 48.31 111 ARG A C 1
ATOM 858 O O . ARG A 1 111 ? 14.309 13.856 -13.388 1.00 48.31 111 ARG A O 1
ATOM 865 N N . GLU A 1 112 ? 13.989 12.346 -15.020 1.00 44.97 112 GLU A N 1
ATOM 866 C CA . GLU A 1 112 ? 12.519 12.432 -14.985 1.00 44.97 112 GLU A CA 1
ATOM 867 C C . GLU A 1 112 ? 11.893 11.696 -13.783 1.00 44.97 112 GLU A C 1
ATOM 869 O O . GLU A 1 112 ? 10.922 12.188 -13.210 1.00 44.97 112 GLU A O 1
ATOM 874 N N . THR A 1 113 ? 12.458 10.571 -13.327 1.00 44.88 113 THR A N 1
ATOM 875 C CA . THR A 1 113 ? 11.967 9.865 -12.119 1.00 44.88 113 THR A CA 1
ATOM 876 C C . THR A 1 113 ? 12.311 10.588 -10.817 1.00 44.88 113 THR A C 1
ATOM 878 O O . THR A 1 113 ? 11.513 10.550 -9.879 1.00 44.88 113 THR A O 1
ATOM 881 N N . GLY A 1 114 ? 13.426 11.326 -10.763 1.00 44.06 114 GLY A N 1
ATOM 882 C CA . GLY A 1 114 ? 13.749 12.218 -9.643 1.00 44.06 114 GLY A CA 1
ATOM 883 C C . GLY A 1 114 ? 12.678 13.288 -9.394 1.00 44.06 114 GLY A C 1
ATOM 884 O O . GLY A 1 114 ? 12.341 13.558 -8.246 1.00 44.06 114 GLY A O 1
ATOM 885 N N . VAL A 1 115 ? 12.054 13.818 -10.454 1.00 49.03 115 VAL A N 1
ATOM 886 C CA . VAL A 1 115 ? 10.940 14.785 -10.353 1.00 49.03 115 VAL A CA 1
ATOM 887 C C . VAL A 1 115 ? 9.686 14.145 -9.751 1.00 49.03 115 VAL A C 1
ATOM 889 O O . VAL A 1 115 ? 8.962 14.791 -8.992 1.00 49.03 115 VAL A O 1
ATOM 892 N N . VAL A 1 116 ? 9.439 12.865 -10.039 1.00 44.56 116 VAL A N 1
ATOM 893 C CA . VAL A 1 116 ? 8.336 12.117 -9.424 1.00 44.56 116 VAL A CA 1
ATOM 894 C C . VAL A 1 116 ? 8.643 11.869 -7.948 1.00 44.56 116 VAL A C 1
ATOM 896 O O . VAL A 1 116 ? 7.805 12.179 -7.112 1.00 44.56 116 VAL A O 1
ATOM 899 N N . ILE A 1 117 ? 9.854 11.417 -7.603 1.00 46.31 117 ILE A N 1
ATOM 900 C CA . ILE A 1 117 ? 10.277 11.145 -6.216 1.00 46.31 117 ILE A CA 1
ATOM 901 C C . ILE A 1 117 ? 10.289 12.418 -5.345 1.00 46.31 117 ILE A C 1
ATOM 903 O O . ILE A 1 117 ? 9.833 12.368 -4.201 1.00 46.31 117 ILE A O 1
ATOM 907 N N . ASP A 1 118 ? 10.711 13.569 -5.872 1.00 45.78 118 ASP A N 1
ATOM 908 C CA . ASP A 1 118 ? 10.625 14.858 -5.161 1.00 45.78 118 ASP A CA 1
ATOM 909 C C . ASP A 1 118 ? 9.176 15.349 -4.995 1.00 45.78 118 ASP A C 1
ATOM 911 O O . ASP A 1 118 ? 8.820 15.966 -3.983 1.00 45.78 118 ASP A O 1
ATOM 915 N N . GLY A 1 119 ? 8.302 15.008 -5.946 1.00 45.62 119 GLY A N 1
ATOM 916 C CA . GLY A 1 119 ? 6.855 15.184 -5.818 1.00 45.62 119 GLY A CA 1
ATOM 917 C C . GLY A 1 119 ? 6.223 14.272 -4.757 1.00 45.62 119 GLY A C 1
ATOM 918 O O . GLY A 1 119 ? 5.252 14.670 -4.114 1.00 45.62 119 GLY A O 1
ATOM 919 N N . LEU A 1 120 ? 6.792 13.080 -4.529 1.00 40.44 120 LEU A N 1
ATOM 920 C CA . LEU A 1 120 ? 6.370 12.124 -3.493 1.00 40.44 120 LEU A CA 1
ATOM 921 C C . LEU A 1 120 ? 6.835 12.526 -2.086 1.00 40.44 120 LEU A C 1
ATOM 923 O O . LEU A 1 120 ? 6.114 12.300 -1.112 1.00 40.44 120 LEU A O 1
ATOM 927 N N . SER A 1 121 ? 8.034 13.102 -1.964 1.00 43.12 121 SER A N 1
ATOM 928 C CA . SER A 1 121 ? 8.629 13.505 -0.681 1.00 43.12 121 SER A CA 1
ATOM 929 C C . SER A 1 121 ? 8.035 14.811 -0.132 1.00 43.12 121 SER A C 1
ATOM 931 O O . SER A 1 121 ? 7.983 15.012 1.085 1.00 43.12 121 SER A O 1
ATOM 933 N N . SER A 1 122 ? 7.497 15.666 -1.007 1.00 45.34 122 SER A N 1
ATOM 934 C CA . SER A 1 122 ? 6.881 16.951 -0.658 1.00 45.34 122 SER A CA 1
ATOM 935 C C . SER A 1 122 ? 5.413 16.821 -0.221 1.00 45.34 122 SER A C 1
ATOM 937 O O . SER A 1 122 ? 4.533 17.440 -0.800 1.00 45.34 122 SER A O 1
ATOM 939 N N . ALA A 1 123 ? 5.142 16.018 0.815 1.00 39.19 123 ALA A N 1
ATOM 940 C CA . ALA A 1 123 ? 3.981 16.079 1.726 1.00 39.19 123 ALA A CA 1
ATOM 941 C C . ALA A 1 123 ? 2.539 16.269 1.172 1.00 39.19 123 ALA A C 1
ATOM 943 O O . ALA A 1 123 ? 1.619 16.499 1.961 1.00 39.19 123 ALA A O 1
ATOM 944 N N . ALA A 1 124 ? 2.281 16.132 -0.125 1.00 39.97 124 ALA A N 1
ATOM 945 C CA . ALA A 1 124 ? 0.935 15.990 -0.659 1.00 39.97 124 ALA A CA 1
ATOM 946 C C . ALA A 1 124 ? 0.630 14.487 -0.701 1.00 39.97 124 ALA A C 1
ATOM 948 O O . ALA A 1 124 ? 1.415 13.747 -1.294 1.00 39.97 124 ALA A O 1
ATOM 949 N N . PRO A 1 125 ? -0.446 13.995 -0.052 1.00 40.22 125 PRO A N 1
ATOM 950 C CA . PRO A 1 125 ? -0.809 12.588 -0.134 1.00 40.22 125 PRO A CA 1
ATOM 951 C C . PRO A 1 125 ? -0.925 12.259 -1.608 1.00 40.22 125 PRO A C 1
ATOM 953 O O . PRO A 1 125 ? -1.784 12.850 -2.257 1.00 40.22 125 PRO A O 1
ATOM 956 N N . LEU A 1 126 ? -0.010 11.409 -2.087 1.00 48.34 126 LEU A N 1
ATOM 957 C CA . LEU A 1 126 ? 0.013 10.741 -3.381 1.00 48.34 126 LEU A CA 1
ATOM 958 C C . LEU A 1 126 ? -1.371 10.804 -4.024 1.00 48.34 126 LEU A C 1
ATOM 960 O O . LEU A 1 126 ? -2.224 9.938 -3.814 1.00 48.34 126 LEU A O 1
ATOM 964 N N . ARG A 1 127 ? -1.645 11.898 -4.738 1.00 50.78 127 ARG A N 1
ATOM 965 C CA . ARG A 1 127 ? -2.865 11.976 -5.517 1.00 50.78 127 ARG A CA 1
ATOM 966 C C . ARG A 1 127 ? -2.621 10.903 -6.570 1.00 50.78 127 ARG A C 1
ATOM 968 O O . ARG A 1 127 ? -1.547 10.842 -7.164 1.00 50.78 127 ARG A O 1
ATOM 975 N N . GLY A 1 128 ? -3.555 9.968 -6.727 1.00 52.09 128 GLY A N 1
ATOM 976 C CA . GLY A 1 128 ? -3.385 8.852 -7.665 1.00 52.09 128 GLY A CA 1
ATOM 977 C C . GLY A 1 128 ? -3.041 9.310 -9.090 1.00 52.09 128 GLY A C 1
ATOM 978 O O . GLY A 1 128 ? -2.536 8.513 -9.871 1.00 52.09 128 GLY A O 1
ATOM 979 N N . ASP A 1 129 ? -3.252 10.597 -9.393 1.00 54.34 129 ASP A N 1
ATOM 980 C CA . ASP A 1 129 ? -2.821 11.280 -10.608 1.00 54.34 129 ASP A CA 1
ATOM 981 C C . ASP A 1 129 ? -1.309 11.189 -10.876 1.00 54.34 129 ASP A C 1
ATOM 983 O O . ASP A 1 129 ? -0.947 10.944 -12.018 1.00 54.34 129 ASP A O 1
ATOM 987 N N . ALA A 1 130 ? -0.427 11.299 -9.879 1.00 56.47 130 ALA A N 1
ATOM 988 C CA . ALA A 1 130 ? 1.023 11.279 -10.093 1.00 56.47 130 ALA A CA 1
ATOM 989 C C . ALA A 1 130 ? 1.534 9.890 -10.509 1.00 56.47 130 ALA A C 1
ATOM 991 O O . ALA A 1 130 ? 2.330 9.762 -11.439 1.00 56.47 130 ALA A O 1
ATOM 992 N N . PHE A 1 131 ? 1.021 8.836 -9.868 1.00 54.00 131 PHE A N 1
ATOM 993 C CA . PHE A 1 131 ? 1.292 7.454 -10.267 1.00 54.00 131 PHE A CA 1
ATOM 994 C C . PHE A 1 131 ? 0.700 7.155 -11.651 1.00 54.00 131 PHE A C 1
ATOM 996 O O . PHE A 1 131 ? 1.398 6.634 -12.516 1.00 54.00 131 PHE A O 1
ATOM 1003 N N . PHE A 1 132 ? -0.560 7.533 -11.900 1.00 58.28 132 PHE A N 1
ATOM 1004 C CA . PHE A 1 132 ? -1.181 7.360 -13.218 1.00 58.28 132 PHE A CA 1
ATOM 1005 C C . PHE A 1 132 ? -0.434 8.119 -14.320 1.00 58.28 132 PHE A C 1
ATOM 1007 O O . PHE A 1 132 ? -0.270 7.589 -15.414 1.00 58.28 132 PHE A O 1
ATOM 1014 N N . ALA A 1 133 ? 0.047 9.330 -14.039 1.00 63.38 133 ALA A N 1
ATOM 1015 C CA . ALA A 1 133 ? 0.822 10.131 -14.978 1.00 63.38 133 ALA A CA 1
ATOM 1016 C C . ALA A 1 133 ? 2.169 9.478 -15.304 1.00 63.38 133 ALA A C 1
ATOM 1018 O O . ALA A 1 133 ? 2.541 9.431 -16.474 1.00 63.38 133 ALA A O 1
ATOM 1019 N N . PHE A 1 134 ? 2.867 8.923 -14.306 1.00 63.50 134 PHE A N 1
ATOM 1020 C CA . PHE A 1 134 ? 4.090 8.147 -14.530 1.00 63.50 134 PHE A CA 1
ATOM 1021 C C . PHE A 1 134 ? 3.835 6.959 -15.469 1.00 63.50 134 PHE A C 1
ATOM 1023 O O . PHE A 1 134 ? 4.557 6.777 -16.448 1.00 63.50 134 PHE A O 1
ATOM 1030 N N . TRP A 1 135 ? 2.762 6.201 -15.227 1.00 58.22 135 TRP A N 1
ATOM 1031 C CA . TRP A 1 135 ? 2.396 5.066 -16.075 1.00 58.22 135 TRP A CA 1
ATOM 1032 C C . TRP A 1 135 ? 2.018 5.478 -17.498 1.00 58.22 135 TRP A C 1
ATOM 1034 O O . TRP A 1 135 ? 2.547 4.906 -18.448 1.00 58.22 135 TRP A O 1
ATOM 1044 N N . ILE A 1 136 ? 1.152 6.484 -17.667 1.00 65.50 136 ILE A N 1
ATOM 1045 C CA . ILE A 1 136 ? 0.761 6.987 -18.995 1.00 65.50 136 ILE A CA 1
ATOM 1046 C C . ILE A 1 136 ? 1.988 7.480 -19.764 1.00 65.50 136 ILE A C 1
ATOM 1048 O O . ILE A 1 136 ? 2.136 7.159 -20.939 1.00 65.50 136 ILE A O 1
ATOM 1052 N N . ARG A 1 137 ? 2.903 8.192 -19.104 1.00 63.78 137 ARG A N 1
ATOM 1053 C CA . ARG A 1 137 ? 4.106 8.717 -19.751 1.00 63.78 137 ARG A CA 1
ATOM 1054 C C . ARG A 1 137 ? 5.091 7.612 -20.139 1.00 63.78 137 ARG A C 1
ATOM 1056 O O . ARG A 1 137 ? 5.682 7.693 -21.209 1.00 63.78 137 ARG A O 1
ATOM 1063 N N . GLY A 1 138 ? 5.219 6.553 -19.334 1.00 59.19 138 GLY A N 1
ATOM 1064 C CA . GLY A 1 138 ? 5.969 5.351 -19.716 1.00 59.19 138 GLY A CA 1
ATOM 1065 C C . GLY A 1 138 ? 5.391 4.671 -20.964 1.00 59.19 138 GLY A C 1
ATOM 1066 O O . GLY A 1 138 ? 6.137 4.313 -21.875 1.00 59.19 138 GLY A O 1
ATOM 1067 N N . PHE A 1 139 ? 4.060 4.574 -21.051 1.00 58.34 139 PHE A N 1
ATOM 1068 C CA . PHE A 1 139 ? 3.358 4.085 -22.243 1.00 58.34 139 PHE A CA 1
ATOM 1069 C C . PHE A 1 139 ? 3.576 4.973 -23.473 1.00 58.34 139 PHE A C 1
ATOM 1071 O O . PHE A 1 139 ? 3.814 4.462 -24.567 1.00 58.34 139 PHE A O 1
ATOM 1078 N N . GLU A 1 140 ? 3.495 6.293 -23.309 1.00 61.69 140 GLU A N 1
ATOM 1079 C CA . GLU A 1 140 ? 3.742 7.257 -24.384 1.00 61.69 140 GLU A CA 1
ATOM 1080 C C . GLU A 1 140 ? 5.190 7.186 -24.875 1.00 61.69 140 GLU A C 1
ATOM 1082 O O . GLU A 1 140 ? 5.405 7.094 -26.078 1.00 61.69 140 GLU A O 1
ATOM 1087 N N . ALA A 1 141 ? 6.172 7.110 -23.972 1.00 56.81 141 ALA A N 1
ATOM 1088 C CA . ALA A 1 141 ? 7.581 6.968 -24.334 1.00 56.81 141 ALA A CA 1
ATOM 1089 C C . ALA A 1 141 ? 7.852 5.669 -25.115 1.00 56.81 141 ALA A C 1
ATOM 1091 O O . ALA A 1 141 ? 8.533 5.693 -26.140 1.00 56.81 141 ALA A O 1
ATOM 1092 N N . ALA A 1 142 ? 7.272 4.542 -24.687 1.00 52.03 142 ALA A N 1
ATOM 1093 C CA . ALA A 1 142 ? 7.393 3.271 -25.401 1.00 52.03 142 ALA A CA 1
ATOM 1094 C C . ALA A 1 142 ? 6.736 3.318 -26.796 1.00 52.03 142 ALA A C 1
ATOM 1096 O O . ALA A 1 142 ? 7.294 2.804 -27.768 1.00 52.03 142 ALA A O 1
ATOM 1097 N N . ARG A 1 143 ? 5.571 3.971 -26.916 1.00 61.75 143 ARG A N 1
ATOM 1098 C CA . ARG A 1 143 ? 4.889 4.197 -28.201 1.00 61.75 143 ARG A CA 1
ATOM 1099 C C . ARG A 1 143 ? 5.729 5.071 -29.130 1.00 61.75 143 ARG A C 1
ATOM 1101 O O . ARG A 1 143 ? 5.860 4.740 -30.304 1.00 61.75 143 ARG A O 1
ATOM 1108 N N . ASP A 1 144 ? 6.289 6.159 -28.616 1.00 58.31 144 ASP A N 1
ATOM 1109 C CA . ASP A 1 144 ? 7.031 7.129 -29.417 1.00 58.31 144 ASP A CA 1
ATOM 1110 C C . ASP A 1 144 ? 8.356 6.524 -29.924 1.00 58.31 144 ASP A C 1
ATOM 1112 O O . ASP A 1 144 ? 8.729 6.725 -31.082 1.00 58.31 144 ASP A O 1
ATOM 1116 N N . MET A 1 145 ? 9.010 5.675 -29.118 1.00 51.09 145 MET A N 1
ATOM 1117 C CA . MET A 1 145 ? 10.151 4.856 -29.557 1.00 51.09 145 MET A CA 1
ATOM 1118 C C . MET A 1 145 ? 9.762 3.849 -30.649 1.00 51.09 145 MET A C 1
ATOM 1120 O O . MET A 1 145 ? 10.520 3.647 -31.597 1.00 51.09 145 MET A O 1
ATOM 1124 N N . ALA A 1 146 ? 8.576 3.243 -30.554 1.00 45.59 146 ALA A N 1
ATOM 1125 C CA . ALA A 1 146 ? 8.065 2.342 -31.584 1.00 45.59 146 ALA A CA 1
ATOM 1126 C C . ALA A 1 146 ? 7.699 3.077 -32.890 1.00 45.59 146 ALA A C 1
ATOM 1128 O O . ALA A 1 146 ? 7.892 2.518 -33.968 1.00 45.59 146 ALA A O 1
ATOM 1129 N N . SER A 1 147 ? 7.214 4.325 -32.823 1.00 49.72 147 SER A N 1
ATOM 1130 C CA . SER A 1 147 ? 6.924 5.136 -34.016 1.00 49.72 147 SER A CA 1
ATOM 1131 C C . SER A 1 147 ? 8.172 5.732 -34.662 1.00 49.72 147 SER A C 1
ATOM 1133 O O . SER A 1 147 ? 8.246 5.774 -35.884 1.00 49.72 147 SER A O 1
ATOM 1135 N N . ALA A 1 148 ? 9.177 6.127 -33.876 1.00 49.44 148 ALA A N 1
ATOM 1136 C CA . ALA A 1 148 ? 10.457 6.611 -34.400 1.00 49.44 148 ALA A CA 1
ATOM 1137 C C . ALA A 1 148 ? 11.256 5.507 -35.119 1.00 49.44 148 ALA A C 1
ATOM 1139 O O . ALA A 1 148 ? 12.117 5.795 -35.939 1.00 49.44 148 ALA A O 1
ATOM 1140 N N . ALA A 1 149 ? 10.960 4.238 -34.826 1.00 41.16 149 ALA A N 1
ATOM 1141 C CA . ALA A 1 149 ? 11.485 3.077 -35.541 1.00 41.16 149 ALA A CA 1
ATOM 1142 C C . ALA A 1 149 ? 10.740 2.771 -36.861 1.00 41.16 149 ALA A C 1
ATOM 1144 O O . ALA A 1 149 ? 11.160 1.874 -37.596 1.00 41.16 149 ALA A O 1
ATOM 1145 N N . ALA A 1 150 ? 9.623 3.461 -37.134 1.00 43.12 150 ALA A N 1
ATOM 1146 C CA . ALA A 1 150 ? 8.767 3.256 -38.303 1.00 43.12 150 ALA A CA 1
ATOM 1147 C C . ALA A 1 150 ? 8.941 4.324 -39.408 1.00 43.12 150 ALA A C 1
ATOM 1149 O O . ALA A 1 150 ? 8.412 4.126 -40.505 1.00 43.12 150 ALA A O 1
ATOM 1150 N N . GLU A 1 151 ? 9.670 5.411 -39.129 1.00 37.66 151 GLU A N 1
ATOM 1151 C CA . GLU A 1 151 ? 10.112 6.438 -40.094 1.00 37.66 151 GLU A CA 1
ATOM 1152 C C . GLU A 1 151 ? 11.547 6.178 -40.581 1.00 37.66 151 GLU A C 1
ATOM 1154 O O . GLU A 1 151 ? 11.811 6.450 -41.777 1.00 37.66 151 GLU A O 1
#

InterPro domains:
  IPR010127 Phasin, subfamily 1 [TIGR01841] (27-113)
  IPR018968 P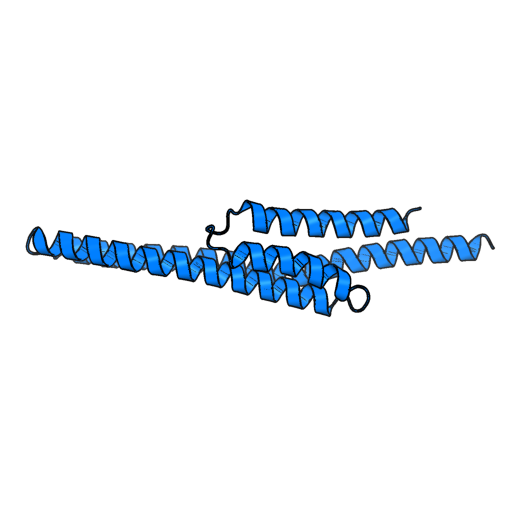hasin [PF09361] (7-101)

Secondary structure (DSSP, 8-state):
-HHHHHHHHHHHHHHHHHHHHHHHHHHHHHHHHHHHHHHHHHHHHHHHHHHHHHHHHT--SHHHHHHHHHHHHHHHHHHHHHHHHHHHHHHHHHHHHHHHH-TT-HHHHHHHHHHHHHHHHSSS---HHHHHHHHHHHHHHHHHHHHHTT-

Organism: NCBI:txid1055526

Foldseek 3Di:
DVVVVVVLLVVLLVVLVVLVVLLCVLCVVLVVQLVVLVVVLVVVVVVVVVVLVVQVVVDPDPVSVVVSVVVVVVVVVVSLVVSQVSNVVSVVNSLVSSLVVCPPCNVPSVVVVVVLVVVSVPPDRPPVVSVVVVVVVVVVVSVVSSVVSND

Sequence (151 aa):
MSTQASEQFVAAQKAGLEAVFGFFETAMPGMERLLELNVQAVKASVSENRAVALEVLNAKDLQSLVELTLRQAQANKKKVQAYWRHVGEIAMETSSELVAQSQKHVDEYVRETGVVIDGLSSAAPLRGDAFFAFWIRGFEAARDMASAAAE

Radius of gyration: 23.34 Å; chains: 1; bounding box: 41×25×81 Å